Protein AF-A0A9E2TQV6-F1 (afdb_monomer_lite)

Foldseek 3Di:
DPPVVVVVVVVVVVCVVCVPVVVVVVVVVVVVVVVVVVVVVVVVVVVVVVVVVVLVVQLVVVCVVVVHDPVSVVVSVVVVVVVVVVVVVCVVVCVVVVVVVVVVVVVVVVVVVVVD

Secondary structure (DSSP, 8-state):
--HHHHHHHHHHHHHHHHHHHHHHHHHHHHHHHHHHHHHHHHHHHHHHHHHHHHHHHHHHHHHHHTTSTTHHHHHHHHHHHHHHHHHHHHHHTTHHHHHHHHHHHHHHHHHHHTT-

Sequence (116 aa):
MSLINKLLDKLTEYLRLKGEKLKLDIIAQVSRLLAHVLAFLFLGIIAFFLFIFLSLAAGAYLNVLLESEYYGHLIVAGVYLILLIIIFLLLRTNRIQNWLESVFINISENIDTDEQ

Structure (mmCIF, N/CA/C/O backbone):
data_AF-A0A9E2TQV6-F1
#
_entry.id   AF-A0A9E2TQV6-F1
#
loop_
_atom_site.group_PDB
_atom_site.id
_atom_site.type_symbol
_atom_site.label_atom_id
_atom_site.label_alt_id
_atom_site.label_comp_id
_atom_site.label_asym_id
_atom_site.label_entity_id
_atom_site.label_seq_id
_atom_site.pdbx_PDB_ins_code
_atom_site.Cartn_x
_atom_site.Cartn_y
_atom_site.Cartn_z
_atom_site.occupancy
_atom_site.B_iso_or_equiv
_atom_site.auth_seq_id
_atom_site.auth_comp_id
_atom_site.auth_asym_id
_atom_site.auth_atom_id
_atom_site.pdbx_PDB_model_num
ATOM 1 N N . MET A 1 1 ? 45.963 6.584 -30.924 1.00 54.34 1 MET A N 1
ATOM 2 C CA . MET A 1 1 ? 44.623 7.075 -30.520 1.00 54.34 1 MET A CA 1
ATOM 3 C C . MET A 1 1 ? 43.708 7.166 -31.744 1.00 54.34 1 MET A C 1
ATOM 5 O O . MET A 1 1 ? 43.694 8.196 -32.394 1.00 54.34 1 MET A O 1
ATOM 9 N N . SER A 1 2 ? 43.002 6.097 -32.133 1.00 59.72 2 SER A N 1
ATOM 10 C CA . SER A 1 2 ? 42.131 6.136 -33.338 1.00 59.72 2 SER A CA 1
ATOM 11 C C . SER A 1 2 ? 40.948 5.156 -33.295 1.00 59.72 2 SER A C 1
ATOM 13 O O . SER A 1 2 ? 39.906 5.422 -33.885 1.00 59.72 2 SER A O 1
ATOM 15 N N . LEU A 1 3 ? 41.054 4.058 -32.544 1.00 69.88 3 LEU A N 1
ATOM 16 C CA . LEU A 1 3 ? 40.006 3.031 -32.499 1.00 69.88 3 LEU A CA 1
ATOM 17 C C . LEU A 1 3 ? 38.825 3.423 -31.600 1.00 69.88 3 LEU A C 1
ATOM 19 O O . LEU A 1 3 ? 37.677 3.206 -31.970 1.00 69.88 3 LEU A O 1
ATOM 23 N N . ILE A 1 4 ? 39.103 4.072 -30.465 1.00 71.31 4 ILE A N 1
ATOM 24 C CA . ILE A 1 4 ? 38.074 4.516 -29.510 1.00 71.31 4 ILE A CA 1
ATOM 25 C C . ILE A 1 4 ? 37.162 5.580 -30.140 1.00 71.31 4 ILE A C 1
ATOM 27 O O . ILE A 1 4 ? 35.947 5.489 -30.010 1.00 71.31 4 ILE A O 1
ATOM 31 N N . ASN A 1 5 ? 37.726 6.518 -30.907 1.00 74.75 5 ASN A N 1
ATOM 32 C CA . ASN A 1 5 ? 36.940 7.556 -31.584 1.00 74.75 5 ASN A CA 1
ATOM 33 C C . ASN A 1 5 ? 36.056 6.967 -32.694 1.00 74.75 5 ASN A C 1
ATOM 35 O O . ASN A 1 5 ? 34.888 7.312 -32.781 1.00 74.75 5 ASN A O 1
ATOM 39 N N . LYS A 1 6 ? 36.554 5.989 -33.466 1.00 72.19 6 LYS A N 1
ATOM 40 C CA . LYS A 1 6 ? 35.741 5.289 -34.478 1.00 72.19 6 LYS A CA 1
ATOM 41 C C . LYS A 1 6 ? 34.584 4.483 -33.883 1.00 72.19 6 LYS A C 1
ATOM 43 O O . LYS A 1 6 ? 33.536 4.366 -34.515 1.00 72.19 6 LYS A O 1
ATOM 48 N N . LEU A 1 7 ? 34.782 3.897 -32.702 1.00 72.06 7 LEU A N 1
ATOM 49 C CA . LEU A 1 7 ? 33.726 3.180 -31.986 1.00 72.06 7 LEU A CA 1
ATOM 50 C C . LEU A 1 7 ? 32.690 4.153 -31.418 1.00 72.06 7 LEU A C 1
ATOM 52 O O . LEU A 1 7 ? 31.497 3.907 -31.571 1.00 72.06 7 LEU A O 1
ATOM 56 N N . LEU A 1 8 ? 33.133 5.273 -30.839 1.00 71.31 8 LEU A N 1
ATOM 57 C CA . LEU A 1 8 ? 32.251 6.340 -30.362 1.00 71.31 8 LEU A CA 1
ATOM 58 C C . LEU A 1 8 ? 31.449 6.989 -31.494 1.00 71.31 8 LEU A C 1
ATOM 60 O O . LEU A 1 8 ? 30.255 7.222 -31.320 1.00 71.31 8 LEU A O 1
ATOM 64 N N . ASP A 1 9 ? 32.051 7.207 -32.661 1.00 70.75 9 ASP A N 1
ATOM 65 C CA . ASP A 1 9 ? 31.358 7.761 -33.827 1.00 70.75 9 ASP A CA 1
ATOM 66 C C . ASP A 1 9 ? 30.291 6.797 -34.357 1.00 70.75 9 ASP A C 1
ATOM 68 O O . ASP A 1 9 ? 29.154 7.205 -34.586 1.00 70.75 9 ASP A O 1
ATOM 72 N N . LYS A 1 10 ? 30.597 5.494 -34.451 1.00 67.25 10 LYS A N 1
ATOM 73 C CA . LYS A 1 10 ? 29.609 4.473 -34.845 1.00 67.25 10 LYS A CA 1
ATOM 74 C C . LYS A 1 10 ? 28.479 4.319 -33.829 1.00 67.25 10 LYS A C 1
ATOM 76 O O . LYS A 1 10 ? 27.330 4.163 -34.229 1.00 67.25 10 LYS A O 1
ATOM 81 N N . LEU A 1 11 ? 28.784 4.372 -32.532 1.00 61.81 11 LEU A N 1
ATOM 82 C CA . LEU A 1 11 ? 27.780 4.363 -31.462 1.00 61.81 11 LEU A CA 1
ATOM 83 C C . LEU A 1 11 ? 26.874 5.594 -31.542 1.00 61.81 11 LEU A C 1
ATOM 85 O O . LEU A 1 11 ? 25.655 5.467 -31.456 1.00 61.81 11 LEU A O 1
ATOM 89 N N . THR A 1 12 ? 27.453 6.770 -31.769 1.00 64.62 12 THR A N 1
ATOM 90 C CA . THR A 1 12 ? 26.716 8.032 -31.896 1.00 64.62 12 THR A CA 1
ATOM 91 C C . THR A 1 12 ? 25.827 8.037 -33.140 1.00 64.62 12 THR A C 1
ATOM 93 O O . THR A 1 12 ? 24.681 8.472 -33.075 1.00 64.62 12 THR A O 1
ATOM 96 N N . GLU A 1 13 ? 26.300 7.487 -34.257 1.00 62.53 13 GLU A N 1
ATOM 97 C CA . GLU A 1 13 ? 25.527 7.336 -35.493 1.00 62.53 13 GLU A CA 1
ATOM 98 C C . GLU A 1 13 ? 24.361 6.341 -35.331 1.00 62.53 13 GLU A C 1
ATOM 100 O O . GLU A 1 13 ? 23.242 6.614 -35.770 1.00 62.53 13 GLU A O 1
ATOM 105 N N . TYR A 1 14 ? 24.574 5.240 -34.601 1.00 58.97 14 TYR A N 1
ATOM 106 C CA . TYR A 1 14 ? 23.530 4.258 -34.283 1.00 58.97 14 TYR A CA 1
ATOM 107 C C . TYR A 1 14 ? 22.461 4.822 -33.331 1.00 58.97 14 TYR A C 1
ATOM 109 O O . TYR A 1 14 ? 21.263 4.596 -33.519 1.00 58.97 14 TYR A O 1
ATOM 117 N N . LEU A 1 15 ? 22.880 5.613 -32.336 1.00 58.03 15 LEU A N 1
ATOM 118 C CA . LEU A 1 15 ? 21.986 6.337 -31.427 1.00 58.03 15 LEU A CA 1
ATOM 119 C C . LEU A 1 15 ? 21.212 7.448 -32.149 1.00 58.03 15 LEU A C 1
ATOM 121 O O . LEU A 1 15 ? 20.056 7.706 -31.819 1.00 58.03 15 LEU A O 1
ATOM 125 N N . ARG A 1 16 ? 21.809 8.072 -33.169 1.00 57.59 16 ARG A N 1
ATOM 126 C CA . ARG A 1 16 ? 21.180 9.125 -33.974 1.00 57.59 16 ARG A CA 1
ATOM 127 C C . ARG A 1 16 ? 20.121 8.580 -34.936 1.00 57.59 16 ARG A C 1
ATOM 129 O O . ARG A 1 16 ? 19.084 9.213 -35.087 1.00 57.59 16 ARG A O 1
ATOM 136 N N . LEU A 1 17 ? 20.329 7.391 -35.509 1.00 53.81 17 LEU A N 1
ATOM 137 C CA . LEU A 1 17 ? 19.350 6.705 -36.371 1.00 53.81 17 LEU A CA 1
ATOM 138 C C . LEU A 1 17 ? 18.189 6.067 -35.589 1.00 53.81 17 LEU A C 1
ATOM 140 O O . LEU A 1 17 ? 17.062 6.037 -36.078 1.00 53.81 17 LEU A O 1
ATOM 144 N N . LYS A 1 18 ? 18.428 5.591 -34.358 1.00 55.44 18 LYS A N 1
ATOM 145 C CA . LYS A 1 18 ? 17.359 5.112 -33.462 1.00 55.44 18 LYS A CA 1
ATOM 146 C C . LYS A 1 18 ? 16.654 6.232 -32.696 1.00 55.44 18 LYS A C 1
ATOM 148 O O . LYS A 1 18 ? 15.529 6.025 -32.261 1.00 55.44 18 LYS A O 1
ATOM 153 N N . GLY A 1 19 ? 17.270 7.400 -32.536 1.00 52.16 19 GLY A N 1
ATOM 154 C CA . GLY A 1 19 ? 16.789 8.457 -31.644 1.00 52.16 19 GLY A CA 1
ATOM 155 C C . GLY A 1 19 ? 15.402 9.013 -31.972 1.00 52.16 19 GLY A C 1
ATOM 156 O O . GLY A 1 19 ? 14.710 9.463 -31.065 1.00 52.16 19 GLY A O 1
ATOM 157 N N . GLU A 1 20 ? 14.968 8.962 -33.230 1.00 54.94 20 GLU A N 1
ATOM 158 C CA . GLU A 1 20 ? 13.679 9.537 -33.633 1.00 54.94 20 GLU A CA 1
ATOM 159 C C . GLU A 1 20 ? 12.510 8.561 -33.438 1.00 54.94 20 GLU A C 1
ATOM 161 O O . GLU A 1 20 ? 11.484 8.933 -32.872 1.00 54.94 20 GLU A O 1
ATOM 166 N N . LYS A 1 21 ? 12.696 7.280 -33.789 1.00 49.88 21 LYS A N 1
ATOM 167 C CA . LYS A 1 21 ? 11.692 6.234 -33.525 1.00 49.88 21 LYS A CA 1
ATOM 168 C C . LYS A 1 21 ? 11.628 5.852 -32.046 1.00 49.88 21 LYS A C 1
ATOM 170 O O . LYS A 1 21 ? 10.542 5.730 -31.493 1.00 49.88 21 LYS A O 1
ATOM 175 N N . LEU A 1 22 ? 12.784 5.756 -31.383 1.00 55.28 22 LEU A N 1
ATOM 176 C CA . LEU A 1 22 ? 12.866 5.391 -29.969 1.00 55.28 22 LEU A CA 1
ATOM 177 C C . LEU A 1 22 ? 12.240 6.467 -29.070 1.00 55.28 22 LEU A C 1
ATOM 179 O O . LEU A 1 22 ? 11.588 6.129 -28.093 1.00 55.28 22 LEU A O 1
ATOM 183 N N . LYS A 1 23 ? 12.383 7.761 -29.398 1.00 57.00 23 LYS A N 1
ATOM 184 C CA . LYS A 1 23 ? 11.712 8.830 -28.639 1.00 57.00 23 LYS A CA 1
ATOM 185 C C . LYS A 1 23 ? 10.195 8.713 -28.712 1.00 57.00 23 LYS A C 1
ATOM 187 O O . LYS A 1 23 ? 9.547 8.862 -27.681 1.00 57.00 23 LYS A O 1
ATOM 192 N N . LEU A 1 24 ? 9.641 8.452 -29.897 1.00 60.56 24 LEU A N 1
ATOM 193 C CA . LEU A 1 24 ? 8.194 8.318 -30.060 1.00 60.56 24 LEU A CA 1
ATOM 194 C C . LEU A 1 24 ? 7.650 7.102 -29.301 1.00 60.56 24 LEU A C 1
ATOM 196 O O . LEU A 1 24 ? 6.677 7.249 -28.565 1.00 60.56 24 LEU A O 1
ATOM 200 N N . ASP A 1 25 ? 8.309 5.947 -29.407 1.00 62.22 25 ASP A N 1
ATOM 201 C CA . ASP A 1 25 ? 7.888 4.729 -28.704 1.00 62.22 25 ASP A CA 1
ATOM 202 C C . ASP A 1 25 ? 8.048 4.844 -27.184 1.00 62.22 25 ASP A C 1
ATOM 204 O O . ASP A 1 25 ? 7.143 4.458 -26.446 1.00 62.22 25 ASP A O 1
ATOM 208 N N . ILE A 1 26 ? 9.142 5.447 -26.699 1.00 62.44 26 ILE A N 1
ATOM 209 C CA . ILE A 1 26 ? 9.341 5.698 -25.263 1.00 62.44 26 ILE A CA 1
ATOM 210 C C . ILE A 1 26 ? 8.257 6.643 -24.737 1.00 62.44 26 ILE A C 1
ATOM 212 O O . ILE A 1 26 ? 7.658 6.366 -23.705 1.00 62.44 26 ILE A O 1
ATOM 216 N N . ILE A 1 27 ? 7.960 7.745 -25.432 1.00 67.38 27 ILE A N 1
ATOM 217 C CA . ILE A 1 27 ? 6.928 8.700 -24.994 1.00 67.38 27 ILE A CA 1
ATOM 218 C C . ILE A 1 27 ? 5.534 8.058 -25.032 1.00 67.38 27 ILE A C 1
ATOM 220 O O . ILE A 1 27 ? 4.726 8.304 -24.133 1.00 67.38 27 ILE A O 1
ATOM 224 N N . ALA A 1 28 ? 5.252 7.218 -26.031 1.00 70.88 28 ALA A N 1
ATOM 225 C CA . ALA A 1 28 ? 3.992 6.492 -26.143 1.00 70.88 28 ALA A CA 1
ATOM 226 C C . ALA A 1 28 ? 3.832 5.433 -25.038 1.00 70.88 28 ALA A C 1
ATOM 228 O O . ALA A 1 28 ? 2.773 5.368 -24.410 1.00 70.88 28 ALA A O 1
ATOM 229 N N . GLN A 1 29 ? 4.875 4.648 -24.747 1.00 72.69 29 GLN A N 1
ATOM 230 C CA . GLN A 1 29 ? 4.878 3.679 -23.645 1.00 72.69 29 GLN A CA 1
ATOM 231 C C . GLN A 1 29 ? 4.770 4.369 -22.289 1.00 72.69 29 GLN A C 1
ATOM 233 O O . GLN A 1 29 ? 3.921 3.996 -21.483 1.00 72.69 29 GLN A O 1
ATOM 238 N N . VAL A 1 30 ? 5.563 5.416 -22.053 1.00 70.31 30 VAL A N 1
ATOM 239 C CA . VAL A 1 30 ? 5.522 6.193 -20.810 1.00 70.31 30 VAL A CA 1
ATOM 240 C C . VAL A 1 30 ? 4.156 6.852 -20.636 1.00 70.3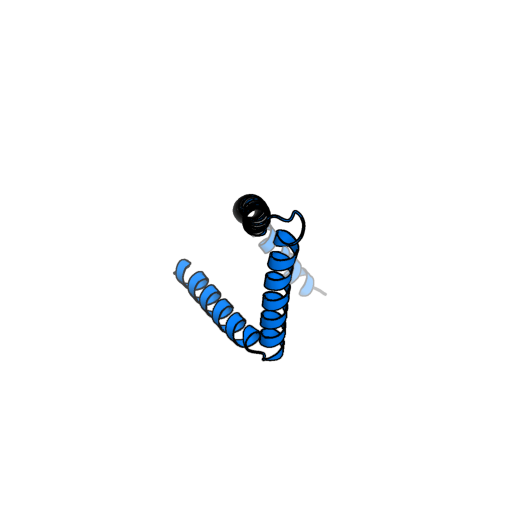1 30 VAL A C 1
ATOM 242 O O . VAL A 1 30 ? 3.604 6.784 -19.548 1.00 70.31 30 VAL A O 1
ATOM 245 N N . SER A 1 31 ? 3.548 7.403 -21.691 1.00 73.69 31 SER A N 1
ATOM 246 C CA . SER A 1 31 ? 2.182 7.949 -21.613 1.00 73.69 31 SER A CA 1
ATOM 247 C C . SER A 1 31 ? 1.140 6.883 -21.290 1.00 73.69 3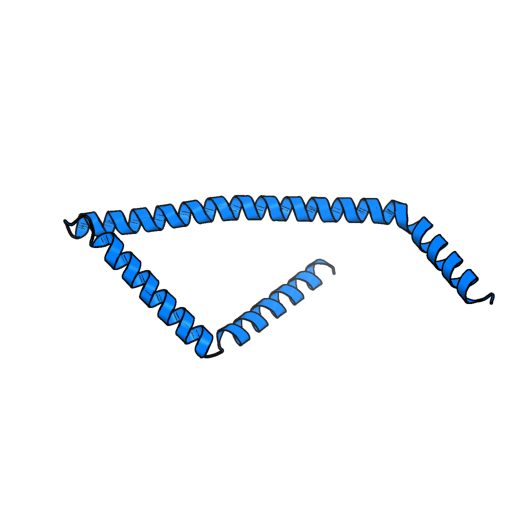1 SER A C 1
ATOM 249 O O . SER A 1 31 ? 0.239 7.136 -20.494 1.00 73.69 31 SER A O 1
ATOM 251 N N . ARG A 1 32 ? 1.247 5.685 -21.877 1.00 77.31 32 ARG A N 1
ATOM 252 C CA . ARG A 1 32 ? 0.301 4.588 -21.628 1.00 77.31 32 ARG A CA 1
ATOM 253 C C . ARG A 1 32 ? 0.435 4.034 -20.207 1.00 77.31 32 ARG A C 1
ATOM 255 O O . ARG A 1 32 ? -0.582 3.789 -19.559 1.00 77.31 32 ARG A O 1
ATOM 262 N N . LEU A 1 33 ? 1.670 3.905 -19.719 1.00 76.06 33 LEU A N 1
ATOM 263 C CA . LEU A 1 33 ? 1.986 3.539 -18.338 1.00 76.06 33 LEU A CA 1
ATOM 264 C C . LEU A 1 33 ? 1.499 4.606 -17.361 1.00 76.06 33 LEU A C 1
ATOM 266 O O . LEU A 1 33 ? 0.804 4.278 -16.409 1.00 76.06 33 LEU A O 1
ATOM 270 N N . LEU A 1 34 ? 1.787 5.883 -17.620 1.00 80.38 34 LEU A N 1
ATOM 271 C CA . LEU A 1 34 ? 1.308 6.998 -16.802 1.00 80.38 34 LEU A CA 1
ATOM 272 C C . LEU A 1 34 ? -0.217 7.022 -16.740 1.00 80.38 34 LEU A C 1
ATOM 274 O O . LEU A 1 34 ? -0.766 7.161 -15.654 1.00 80.38 34 LEU A O 1
ATOM 278 N N . ALA A 1 35 ? -0.906 6.838 -17.868 1.00 84.94 35 ALA A N 1
ATOM 279 C CA . ALA A 1 35 ? -2.363 6.778 -17.895 1.00 84.94 35 ALA A CA 1
ATOM 280 C C . ALA A 1 35 ? -2.907 5.627 -17.033 1.00 84.94 35 ALA A C 1
ATOM 282 O O . ALA A 1 35 ? -3.832 5.843 -16.252 1.00 84.94 35 ALA A O 1
ATOM 283 N N . HIS A 1 36 ? -2.308 4.433 -17.117 1.00 84.19 36 HIS A N 1
ATOM 284 C CA . HIS A 1 36 ? -2.682 3.298 -16.269 1.00 84.19 36 HIS A CA 1
ATOM 285 C C . HIS A 1 36 ? -2.389 3.550 -14.791 1.00 84.19 36 HIS A C 1
ATOM 287 O O . HIS A 1 36 ? -3.253 3.311 -13.956 1.00 84.19 36 HIS A O 1
ATOM 293 N N . VAL A 1 37 ? -1.205 4.066 -14.459 1.00 84.38 37 VAL A N 1
ATOM 294 C CA . VAL A 1 37 ? -0.810 4.362 -13.077 1.00 84.38 37 VAL A CA 1
ATOM 295 C C . VAL A 1 37 ? -1.725 5.417 -12.473 1.00 84.38 37 VAL A C 1
ATOM 297 O O . VAL A 1 37 ? -2.197 5.231 -11.358 1.00 84.38 37 VAL A O 1
ATOM 300 N N . LEU A 1 38 ? -2.032 6.493 -13.203 1.00 91.19 38 LEU A N 1
ATOM 301 C CA . LEU A 1 38 ? -2.987 7.503 -12.754 1.00 91.19 38 LEU A CA 1
ATOM 302 C C . LEU A 1 38 ? -4.374 6.892 -12.562 1.00 91.19 38 LEU A C 1
ATOM 304 O O . LEU A 1 38 ? -4.964 7.086 -11.506 1.00 91.19 38 LEU A O 1
ATOM 308 N N . ALA A 1 39 ? -4.889 6.139 -13.537 1.00 89.06 39 ALA A N 1
ATOM 309 C CA . ALA A 1 39 ? -6.200 5.503 -13.423 1.00 89.06 39 ALA A CA 1
ATOM 310 C C . ALA A 1 39 ? -6.274 4.562 -12.210 1.00 89.06 39 ALA A C 1
ATOM 312 O O . ALA A 1 39 ? -7.224 4.626 -11.432 1.00 89.06 39 ALA A O 1
ATOM 313 N N . PHE A 1 40 ? -5.241 3.744 -12.006 1.00 88.44 40 PHE A N 1
ATOM 314 C CA . PHE A 1 40 ? -5.135 2.841 -10.866 1.00 88.44 40 PHE A CA 1
ATOM 315 C C . PHE A 1 40 ? -5.003 3.601 -9.544 1.00 88.44 40 PHE A C 1
ATOM 317 O O . PHE A 1 40 ? -5.619 3.223 -8.553 1.00 88.44 40 PHE A O 1
ATOM 324 N N . LEU A 1 41 ? -4.259 4.709 -9.526 1.00 92.06 41 LEU A N 1
ATOM 325 C CA . LEU A 1 41 ? -4.127 5.578 -8.361 1.00 92.06 41 LEU A CA 1
ATOM 326 C C . LEU A 1 41 ? -5.466 6.229 -8.001 1.00 92.06 41 LEU A C 1
ATOM 328 O O . LEU A 1 41 ? -5.855 6.204 -6.839 1.00 92.06 41 LEU A O 1
ATOM 332 N N . PHE A 1 42 ? -6.201 6.761 -8.980 1.00 94.75 42 PHE A N 1
ATOM 333 C CA . PHE A 1 42 ? -7.542 7.310 -8.770 1.00 94.75 42 PHE A CA 1
ATOM 334 C C . PHE A 1 42 ? -8.504 6.250 -8.231 1.00 94.75 42 PHE A C 1
ATOM 336 O O . PHE A 1 42 ? -9.205 6.502 -7.250 1.00 94.75 42 PHE A O 1
ATOM 343 N N . LEU A 1 43 ? -8.502 5.053 -8.824 1.00 93.31 43 LEU A N 1
ATOM 344 C CA . LEU A 1 43 ? -9.304 3.927 -8.351 1.00 93.31 43 LEU A CA 1
ATOM 345 C C . LEU A 1 43 ? -8.925 3.544 -6.913 1.00 93.31 43 LEU A C 1
ATOM 347 O O . LEU A 1 43 ? -9.800 3.371 -6.068 1.00 93.31 43 LEU A O 1
ATOM 351 N N . GLY A 1 44 ? -7.625 3.469 -6.624 1.00 92.56 44 GLY A N 1
ATOM 352 C CA . GLY A 1 44 ? -7.081 3.154 -5.308 1.00 92.56 44 GLY A CA 1
ATOM 353 C C . GLY A 1 44 ? -7.455 4.192 -4.255 1.00 92.56 44 GLY A C 1
ATOM 354 O O . GLY A 1 44 ? -7.850 3.820 -3.156 1.00 92.56 44 GLY A O 1
ATOM 355 N N . ILE A 1 45 ? -7.412 5.483 -4.593 1.00 93.12 45 ILE A N 1
ATOM 356 C CA . ILE A 1 45 ? -7.849 6.565 -3.703 1.00 93.12 45 ILE A CA 1
ATOM 357 C C . ILE A 1 45 ? -9.338 6.406 -3.387 1.00 93.12 45 ILE A C 1
ATOM 359 O O . ILE A 1 45 ? -9.709 6.388 -2.218 1.00 93.12 45 ILE A O 1
ATOM 363 N N . ILE A 1 46 ? -10.197 6.235 -4.395 1.00 93.81 46 ILE A N 1
ATOM 364 C CA . ILE A 1 46 ? -11.643 6.067 -4.176 1.00 93.81 46 ILE A CA 1
ATOM 365 C C . ILE A 1 46 ? -11.922 4.831 -3.312 1.00 93.81 46 ILE A C 1
ATOM 367 O O . ILE A 1 46 ? -12.690 4.912 -2.354 1.00 93.81 46 ILE A O 1
ATOM 371 N N . ALA A 1 47 ? -11.266 3.707 -3.604 1.00 91.19 47 ALA A N 1
ATOM 372 C CA . ALA A 1 47 ? -11.383 2.484 -2.818 1.00 91.19 47 ALA A CA 1
ATOM 373 C C . ALA A 1 47 ? -10.904 2.678 -1.370 1.00 91.19 47 ALA A C 1
ATOM 375 O O . ALA A 1 47 ? -11.539 2.190 -0.439 1.00 91.19 47 ALA A O 1
ATOM 376 N N . PHE A 1 48 ? -9.822 3.429 -1.164 1.00 89.69 48 PHE A N 1
ATOM 377 C CA . PHE A 1 48 ? -9.295 3.748 0.159 1.00 89.69 48 PHE A CA 1
ATOM 378 C C . PHE A 1 48 ? -10.274 4.597 0.975 1.00 89.69 48 PHE A C 1
ATOM 380 O O . PHE A 1 48 ? -10.554 4.283 2.132 1.00 89.69 48 PHE A O 1
ATOM 387 N N . PHE A 1 49 ? -10.857 5.630 0.363 1.00 91.56 49 PHE A N 1
ATOM 388 C CA . PHE A 1 49 ? -11.911 6.419 0.996 1.00 91.56 49 PHE A CA 1
ATOM 389 C C . PHE A 1 49 ? -13.123 5.549 1.338 1.00 91.56 49 PHE A C 1
ATOM 391 O O . PHE A 1 49 ? -13.587 5.582 2.475 1.00 91.56 49 PHE A O 1
ATOM 398 N N . LEU A 1 50 ? -13.596 4.724 0.399 1.00 91.31 50 LEU A N 1
ATOM 399 C CA . LEU A 1 50 ? -14.698 3.793 0.640 1.00 91.31 50 LEU A CA 1
ATOM 400 C C . LEU A 1 50 ? -14.406 2.888 1.842 1.00 91.31 50 LEU A C 1
ATOM 402 O O . LEU A 1 50 ? -15.256 2.734 2.714 1.00 91.31 50 LEU A O 1
ATOM 406 N N . PHE A 1 51 ? -13.198 2.333 1.917 1.00 89.06 51 PHE A N 1
ATOM 407 C CA . PHE A 1 51 ? -12.774 1.460 3.005 1.00 89.06 51 PHE A CA 1
ATOM 408 C C . PHE A 1 51 ? -12.788 2.172 4.365 1.00 89.06 51 PHE A C 1
ATOM 410 O O . PHE A 1 51 ? -13.312 1.626 5.337 1.00 89.06 51 PHE A O 1
ATOM 417 N N . ILE A 1 52 ? -12.288 3.411 4.436 1.00 87.31 52 ILE A N 1
ATOM 418 C CA . ILE A 1 52 ? -12.343 4.226 5.660 1.00 87.31 52 ILE A CA 1
ATOM 419 C C . ILE A 1 52 ? -13.791 4.463 6.080 1.00 87.31 52 ILE A C 1
ATOM 421 O O . ILE A 1 52 ? -14.135 4.237 7.239 1.00 87.31 52 ILE A O 1
ATOM 425 N N . PHE A 1 53 ? -14.646 4.889 5.149 1.00 86.50 53 PHE A N 1
ATOM 426 C CA . PHE A 1 53 ? -16.057 5.139 5.434 1.00 86.50 53 PHE A CA 1
ATOM 427 C C . PHE A 1 53 ? -16.778 3.875 5.896 1.00 86.50 53 PHE A C 1
ATOM 429 O O . PHE A 1 53 ? -17.570 3.935 6.831 1.00 86.50 53 PHE A O 1
ATOM 436 N N . LEU A 1 54 ? -16.469 2.725 5.297 1.00 86.94 54 LEU A N 1
ATOM 437 C CA . LEU A 1 54 ? -17.030 1.441 5.694 1.00 86.94 54 LEU A CA 1
ATOM 438 C C . LEU A 1 54 ? -16.582 1.046 7.107 1.00 86.94 54 LEU A C 1
ATOM 440 O O . LEU A 1 54 ? -17.395 0.590 7.905 1.00 86.94 54 LEU A O 1
ATOM 444 N N . SER A 1 55 ? -15.314 1.288 7.446 1.00 81.38 55 SER A N 1
ATOM 445 C CA . SER A 1 55 ? -14.785 1.072 8.796 1.00 81.38 55 SER A CA 1
ATOM 446 C C . SER A 1 55 ? -15.433 2.006 9.823 1.00 81.38 55 SER A C 1
ATOM 448 O O . SER A 1 55 ? -15.734 1.575 10.936 1.00 81.38 55 SER A O 1
ATOM 450 N N . LEU A 1 56 ? -15.672 3.269 9.459 1.00 82.56 56 LEU A N 1
ATOM 451 C CA . LEU A 1 56 ? -16.373 4.239 10.303 1.00 82.56 56 LEU A CA 1
ATOM 452 C C . LEU A 1 56 ? -17.835 3.829 10.513 1.00 82.56 56 LEU A C 1
ATOM 454 O O . LEU A 1 56 ? -18.320 3.831 11.640 1.00 82.56 56 LEU A O 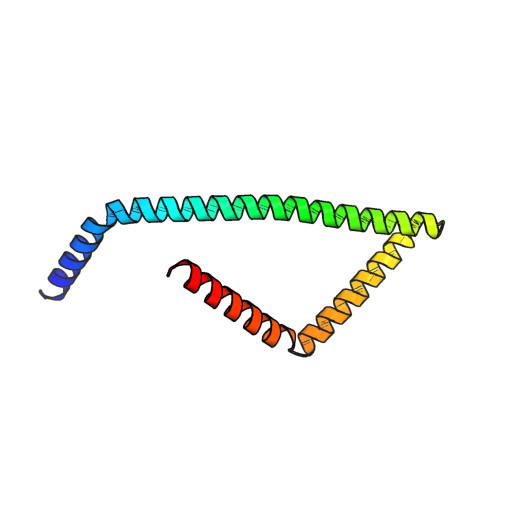1
ATOM 458 N N . ALA A 1 57 ? -18.519 3.424 9.440 1.00 82.81 57 ALA A N 1
ATOM 459 C CA . ALA A 1 57 ? -19.899 2.954 9.480 1.00 82.81 57 ALA A CA 1
ATOM 460 C C . ALA A 1 57 ? -20.038 1.677 10.318 1.00 82.81 57 ALA A C 1
ATOM 462 O O . ALA A 1 57 ? -20.958 1.577 11.122 1.00 82.81 57 ALA A O 1
ATOM 463 N N . ALA A 1 58 ? -19.104 0.731 10.194 1.00 79.81 58 ALA A N 1
ATOM 464 C CA . ALA A 1 58 ? -19.060 -0.463 11.033 1.00 79.81 58 ALA A CA 1
ATOM 465 C C . ALA A 1 58 ? -18.855 -0.109 12.517 1.00 79.81 58 ALA A C 1
ATOM 467 O O . ALA A 1 58 ? -19.550 -0.646 13.379 1.00 79.81 58 ALA A O 1
ATOM 468 N N . GLY A 1 59 ? -17.958 0.836 12.820 1.00 80.19 59 GLY A N 1
ATOM 469 C CA . GLY A 1 59 ? -17.757 1.347 14.178 1.00 80.19 59 GLY A CA 1
ATOM 470 C C . GLY A 1 59 ? -18.999 2.035 14.743 1.00 80.19 59 GLY A C 1
ATOM 471 O O . GLY A 1 59 ? -19.378 1.771 15.882 1.00 80.19 59 GLY A O 1
ATOM 472 N N . ALA A 1 60 ? -19.676 2.855 13.937 1.00 75.94 60 ALA A N 1
ATOM 473 C CA . ALA A 1 60 ? -20.924 3.521 14.304 1.00 75.94 60 ALA A CA 1
ATOM 474 C C . ALA A 1 60 ? -22.095 2.537 14.473 1.00 75.94 60 ALA A C 1
ATOM 476 O O . ALA A 1 60 ? -22.899 2.690 15.387 1.00 75.94 60 ALA A O 1
ATOM 477 N N . TYR A 1 61 ? -22.179 1.490 13.652 1.00 78.69 61 TYR A N 1
ATOM 478 C CA . TYR A 1 61 ? -23.203 0.452 13.788 1.00 78.69 61 TYR A CA 1
ATOM 479 C C . TYR A 1 61 ? -23.038 -0.339 15.091 1.00 78.69 61 TYR A C 1
ATOM 481 O O . TYR A 1 61 ? -24.003 -0.549 15.825 1.00 78.69 61 TYR A O 1
ATOM 489 N N . LEU A 1 62 ? -21.801 -0.717 15.427 1.00 73.50 62 LEU A N 1
ATOM 490 C CA . LEU A 1 62 ? -21.490 -1.359 16.706 1.00 73.50 62 LEU A CA 1
ATOM 491 C C . LEU A 1 62 ? -21.791 -0.437 17.893 1.00 73.50 62 LEU A C 1
ATOM 493 O O . LEU A 1 62 ? -22.263 -0.893 18.924 1.00 73.50 62 LEU A O 1
ATOM 497 N N . ASN A 1 63 ? -21.565 0.864 17.737 1.00 76.44 63 ASN A N 1
ATOM 498 C CA . ASN A 1 63 ? -21.842 1.872 18.754 1.00 76.44 63 ASN A CA 1
ATOM 499 C C . ASN A 1 63 ? -23.335 1.939 19.132 1.00 76.44 63 ASN A C 1
ATOM 501 O O . ASN A 1 63 ? -23.676 1.901 20.313 1.00 76.44 63 ASN A O 1
ATOM 505 N N . VAL A 1 64 ? -24.223 1.930 18.130 1.00 71.50 64 VAL A N 1
ATOM 506 C CA . VAL A 1 64 ? -25.682 1.894 18.339 1.00 71.50 64 VAL A CA 1
ATOM 507 C C . VAL A 1 64 ? -26.116 0.606 19.042 1.00 71.50 64 VAL A C 1
ATOM 509 O O . VAL A 1 64 ? -26.964 0.654 19.926 1.00 71.50 64 VAL A O 1
ATOM 512 N N . LEU A 1 65 ? -25.517 -0.538 18.695 1.00 71.81 65 LEU A N 1
ATOM 513 C CA . LEU A 1 65 ? -25.860 -1.829 19.301 1.00 71.81 65 LEU A CA 1
ATOM 514 C C . LEU A 1 65 ? -25.425 -1.940 20.774 1.00 71.81 65 LEU A C 1
ATOM 516 O O . LEU A 1 65 ? -26.027 -2.693 21.533 1.00 71.81 65 LEU A O 1
ATOM 520 N N .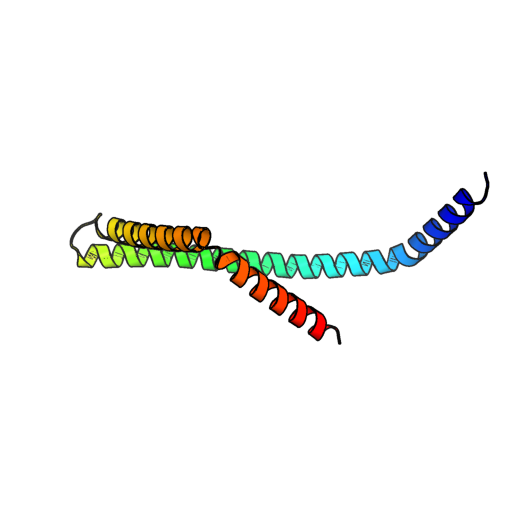 LEU A 1 66 ? -24.384 -1.203 21.170 1.00 69.50 66 LEU A N 1
ATOM 521 C CA . LEU A 1 66 ? -23.848 -1.188 22.533 1.00 69.50 66 LEU A CA 1
ATOM 522 C C . LEU A 1 66 ? -24.384 -0.026 23.398 1.00 69.50 66 LEU A C 1
ATOM 524 O O . LEU A 1 66 ? -23.931 0.123 24.530 1.00 69.50 66 LEU A O 1
ATOM 528 N N . GLU A 1 67 ? -25.317 0.790 22.885 1.00 64.88 67 GLU A N 1
ATOM 529 C CA . GLU A 1 67 ? -25.899 1.967 23.568 1.00 64.88 67 GLU A CA 1
ATOM 530 C C . GLU A 1 67 ? -24.854 2.952 24.144 1.00 64.88 67 GLU A C 1
ATOM 532 O O . GLU A 1 67 ? -25.108 3.642 25.133 1.00 64.88 67 GLU A O 1
ATOM 537 N N . SER A 1 68 ? -23.650 3.040 23.561 1.00 62.06 68 SER A N 1
ATOM 538 C CA . SER A 1 68 ? -22.586 3.877 24.129 1.00 62.06 68 SER A CA 1
ATOM 539 C C . SER A 1 68 ? -21.551 4.367 23.115 1.00 62.06 68 SER A C 1
ATOM 541 O O . SER A 1 68 ? -20.791 3.569 22.558 1.00 62.06 68 SER A O 1
ATOM 543 N N . GLU A 1 69 ? -21.456 5.705 23.000 1.00 64.06 69 GLU A N 1
ATOM 544 C CA . GLU A 1 69 ? -20.772 6.492 21.951 1.00 64.06 69 GLU A CA 1
ATOM 545 C C . GLU A 1 69 ? -19.305 6.126 21.646 1.00 64.06 69 GLU A C 1
ATOM 547 O O . GLU A 1 69 ? -18.787 6.474 20.582 1.00 64.06 69 GLU A O 1
ATOM 552 N N . TYR A 1 70 ? -18.620 5.405 22.532 1.00 65.94 70 TYR A N 1
ATOM 553 C CA . TYR A 1 70 ? -17.174 5.179 22.442 1.00 65.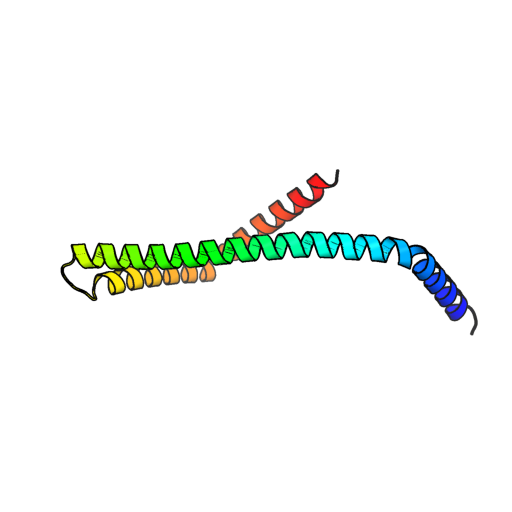94 70 TYR A CA 1
ATOM 554 C C . TYR A 1 70 ? -16.790 3.707 22.254 1.00 65.94 70 TYR A C 1
ATOM 556 O O . TYR A 1 70 ? -15.750 3.410 21.659 1.00 65.94 70 TYR A O 1
ATOM 564 N N . TYR A 1 71 ? -17.626 2.762 22.695 1.00 67.12 71 TYR A N 1
ATOM 565 C CA . TYR A 1 71 ? -17.254 1.342 22.698 1.00 67.12 71 TYR A CA 1
ATOM 566 C C . TYR A 1 71 ? -17.211 0.735 21.294 1.00 67.12 71 TYR A C 1
ATOM 568 O O . TYR A 1 71 ? -16.365 -0.121 21.034 1.00 67.12 71 TYR A O 1
ATOM 576 N N . GLY A 1 72 ? -18.045 1.216 20.365 1.00 67.00 72 GLY A N 1
ATOM 577 C CA . GLY A 1 72 ? -18.035 0.746 18.975 1.00 67.00 72 GLY A CA 1
ATOM 578 C C . GLY A 1 72 ? -16.689 0.976 18.280 1.00 67.00 72 GLY A C 1
ATOM 579 O O . GLY A 1 72 ? -16.155 0.077 17.632 1.00 67.00 72 GLY A O 1
ATOM 580 N N . HIS A 1 73 ? -16.074 2.140 18.499 1.00 68.88 73 HIS A N 1
ATOM 581 C CA . HIS A 1 73 ? -14.747 2.452 17.962 1.00 68.88 73 HIS A CA 1
ATOM 582 C C . HIS A 1 73 ? -13.632 1.672 18.671 1.00 68.88 73 HIS A C 1
ATOM 584 O O . HIS A 1 73 ? -12.666 1.264 18.029 1.00 68.88 73 HIS A O 1
ATOM 590 N N . LEU A 1 74 ? -13.779 1.411 19.974 1.00 72.38 74 LEU A N 1
ATOM 591 C CA . LEU A 1 74 ? -12.814 0.648 20.769 1.00 72.38 74 LEU A CA 1
ATOM 592 C C . LEU A 1 74 ? -12.770 -0.828 20.338 1.00 72.38 74 LEU A C 1
ATOM 594 O O . LEU A 1 74 ? -11.691 -1.403 20.212 1.00 72.38 74 LEU A O 1
ATOM 598 N N . ILE A 1 75 ? -13.922 -1.425 20.020 1.00 71.12 75 ILE A N 1
ATOM 599 C CA . ILE A 1 75 ? -14.002 -2.790 19.478 1.00 71.12 75 ILE A CA 1
ATOM 600 C C . ILE A 1 75 ? -13.361 -2.862 18.092 1.00 71.12 75 ILE A C 1
ATOM 602 O O . ILE A 1 75 ? -12.556 -3.758 17.845 1.00 71.12 75 ILE A O 1
ATOM 606 N N . VAL A 1 76 ? -13.649 -1.904 17.204 1.00 73.81 76 VAL A N 1
ATOM 607 C CA . VAL A 1 76 ? -13.008 -1.843 15.880 1.00 73.81 76 VAL A CA 1
ATOM 608 C C . VAL A 1 76 ? -11.492 -1.684 16.019 1.00 73.81 76 VAL A C 1
ATOM 610 O O . VAL A 1 76 ? -10.742 -2.413 15.371 1.00 73.81 76 VAL A O 1
ATOM 613 N N . ALA A 1 77 ? -11.022 -0.820 16.923 1.00 75.06 77 ALA A N 1
ATOM 614 C CA . ALA A 1 77 ? -9.601 -0.687 17.236 1.00 75.06 77 ALA A CA 1
ATOM 615 C C . ALA A 1 77 ? -8.997 -2.000 17.768 1.00 75.06 77 ALA A C 1
ATOM 617 O O . ALA A 1 77 ? -7.907 -2.380 17.349 1.00 75.06 77 ALA A O 1
ATOM 618 N N . GLY A 1 78 ? -9.716 -2.731 18.624 1.00 80.31 78 GLY A N 1
ATOM 619 C CA . GLY A 1 78 ? -9.315 -4.053 19.110 1.00 80.31 78 GLY A CA 1
ATOM 620 C C . GLY A 1 78 ? -9.188 -5.090 17.991 1.00 80.31 78 GLY A C 1
ATOM 621 O O . GLY A 1 78 ? -8.207 -5.830 17.951 1.00 80.31 78 GLY A O 1
ATOM 622 N N . VAL A 1 79 ? -10.121 -5.105 17.035 1.00 80.56 79 VAL A N 1
ATOM 623 C CA . VAL A 1 79 ? -10.055 -5.978 15.850 1.00 80.56 79 VAL A CA 1
ATOM 624 C C . VAL A 1 79 ? -8.835 -5.643 14.992 1.00 80.56 79 VAL A C 1
ATOM 626 O O . VAL A 1 79 ? -8.093 -6.551 14.616 1.00 80.56 79 VAL A O 1
ATOM 629 N N . TYR A 1 80 ? -8.570 -4.359 14.733 1.00 79.12 80 TYR A N 1
ATOM 630 C CA . TYR A 1 80 ? -7.362 -3.945 14.012 1.00 79.12 80 TYR A CA 1
ATOM 631 C C . TYR A 1 80 ? -6.077 -4.315 14.761 1.00 79.12 80 TYR A C 1
ATOM 633 O O . TYR A 1 80 ? -5.104 -4.719 14.131 1.00 79.12 80 TYR A O 1
ATOM 641 N N . LEU A 1 81 ? -6.072 -4.244 16.094 1.00 81.31 81 LEU A N 1
ATOM 642 C CA . LEU A 1 81 ? -4.933 -4.637 16.927 1.00 81.31 81 LEU A CA 1
ATOM 643 C C . LEU A 1 81 ? -4.674 -6.150 16.834 1.00 81.31 81 LEU A C 1
ATOM 645 O O . LEU A 1 81 ? -3.535 -6.569 16.632 1.00 81.31 81 LEU A O 1
ATOM 649 N N . ILE A 1 82 ? -5.725 -6.974 16.887 1.00 83.62 82 ILE A N 1
ATOM 650 C CA . ILE A 1 82 ? -5.626 -8.428 16.678 1.00 83.62 82 ILE A CA 1
ATOM 651 C C . ILE A 1 82 ? -5.093 -8.735 15.275 1.00 83.62 82 ILE A C 1
ATOM 653 O O . ILE A 1 82 ? -4.192 -9.558 15.123 1.00 83.62 82 ILE A O 1
ATOM 657 N N . LEU A 1 83 ? -5.606 -8.055 14.250 1.00 84.12 83 LEU A N 1
ATOM 658 C CA . LEU A 1 83 ? -5.174 -8.237 12.867 1.00 84.12 83 LEU A CA 1
ATOM 659 C C . LEU A 1 83 ? -3.699 -7.840 12.681 1.00 84.12 83 LEU A C 1
ATOM 661 O O . LEU A 1 83 ? -2.945 -8.558 12.026 1.00 84.12 83 LEU A O 1
ATOM 665 N N . LEU A 1 84 ? -3.257 -6.763 13.335 1.00 83.38 84 LEU A N 1
ATOM 666 C CA . LEU A 1 84 ? -1.856 -6.340 13.370 1.00 83.38 84 LEU A CA 1
ATOM 667 C C . LEU A 1 84 ? -0.975 -7.392 14.054 1.00 83.38 84 LEU A C 1
ATOM 669 O O . LEU A 1 84 ? 0.069 -7.749 13.514 1.00 83.38 84 LEU A O 1
ATOM 673 N N . ILE A 1 85 ? -1.410 -7.951 15.188 1.00 84.19 85 ILE A N 1
ATOM 674 C CA . ILE A 1 85 ? -0.703 -9.048 15.866 1.00 84.19 85 ILE A CA 1
ATOM 675 C C . ILE A 1 85 ? -0.588 -10.270 14.950 1.00 84.19 85 ILE A C 1
ATOM 677 O O . ILE A 1 85 ? 0.490 -10.853 14.865 1.00 84.19 85 ILE A O 1
ATOM 681 N N . ILE A 1 86 ? -1.657 -10.642 14.238 1.00 82.25 86 ILE A N 1
ATOM 682 C CA . ILE A 1 86 ? -1.647 -11.762 13.285 1.00 82.25 86 ILE A CA 1
ATOM 683 C C . ILE A 1 86 ? -0.634 -11.503 12.169 1.00 82.25 86 ILE A C 1
ATOM 685 O O . ILE A 1 86 ? 0.196 -12.369 11.898 1.00 82.25 86 ILE A O 1
ATOM 689 N N . ILE A 1 87 ? -0.658 -10.314 11.559 1.00 80.38 87 ILE A N 1
ATOM 690 C CA . ILE A 1 87 ? 0.300 -9.918 10.519 1.00 80.38 87 ILE A CA 1
ATOM 691 C C . ILE A 1 87 ? 1.729 -9.954 11.062 1.00 80.38 87 ILE A C 1
ATOM 693 O O . ILE A 1 87 ? 2.611 -10.509 10.414 1.00 80.38 87 ILE A O 1
ATOM 697 N N . PHE A 1 88 ? 1.966 -9.421 12.260 1.00 81.69 88 PHE A N 1
ATOM 698 C CA . PHE A 1 88 ? 3.278 -9.425 12.902 1.00 81.69 88 PHE A CA 1
ATOM 699 C C . PHE A 1 88 ? 3.778 -10.850 13.175 1.00 81.69 88 PHE A C 1
ATOM 701 O O . PHE A 1 88 ? 4.943 -11.162 12.925 1.00 81.69 88 PHE A O 1
ATOM 708 N N . LEU A 1 89 ? 2.893 -11.747 13.621 1.00 80.12 89 LEU A N 1
ATOM 709 C CA . LEU A 1 89 ? 3.207 -13.162 13.806 1.00 80.12 89 LEU A CA 1
ATOM 710 C C . LEU A 1 89 ? 3.538 -13.841 12.469 1.00 80.12 89 LEU A C 1
ATOM 712 O O . LEU A 1 89 ? 4.478 -14.633 12.391 1.00 80.12 89 LEU A O 1
ATOM 716 N N . LEU A 1 90 ? 2.793 -13.520 11.408 1.00 74.75 90 LEU A N 1
ATOM 717 C CA . LEU A 1 90 ? 3.011 -14.048 10.062 1.00 74.75 90 LEU A CA 1
ATOM 718 C C . LEU A 1 90 ? 4.329 -13.548 9.454 1.00 74.75 90 LEU A C 1
ATOM 720 O O . LEU A 1 90 ? 5.049 -14.345 8.850 1.00 74.75 90 LEU A O 1
ATOM 724 N N . LEU A 1 91 ? 4.668 -12.268 9.662 1.00 72.00 91 LEU A N 1
ATOM 725 C CA . LEU A 1 91 ? 5.956 -11.679 9.277 1.00 72.00 91 LEU A CA 1
ATOM 726 C C . LEU A 1 91 ? 7.095 -12.391 10.003 1.00 72.00 91 LEU A C 1
ATOM 728 O O . LEU A 1 91 ? 8.059 -12.817 9.374 1.00 72.00 91 LEU A O 1
ATOM 732 N N . ARG A 1 92 ? 6.949 -12.588 11.318 1.00 70.94 92 ARG A N 1
ATOM 733 C CA . ARG A 1 92 ? 7.926 -13.307 12.143 1.00 70.94 92 ARG A CA 1
ATOM 734 C C . ARG A 1 92 ? 8.106 -14.764 11.715 1.00 70.94 92 ARG A C 1
ATOM 736 O O . ARG A 1 92 ? 9.186 -15.315 11.881 1.00 70.94 92 ARG A O 1
ATOM 743 N N . THR A 1 93 ? 7.066 -15.395 11.174 1.00 66.31 93 THR A N 1
ATOM 744 C CA . THR A 1 93 ? 7.108 -16.804 10.746 1.00 66.31 93 THR A CA 1
ATOM 745 C C . THR A 1 93 ? 7.724 -16.976 9.348 1.00 66.31 93 THR A C 1
ATOM 747 O O . THR A 1 93 ? 7.723 -18.084 8.821 1.00 66.31 93 THR A O 1
ATOM 750 N N . ASN A 1 94 ? 8.242 -15.916 8.709 1.00 62.19 94 ASN A N 1
ATOM 751 C CA . ASN A 1 94 ? 8.843 -15.956 7.365 1.00 62.19 94 ASN A CA 1
ATOM 752 C C . ASN A 1 94 ? 7.916 -16.483 6.242 1.00 62.19 94 ASN A C 1
ATOM 754 O O . ASN A 1 94 ? 8.331 -16.574 5.090 1.00 62.19 94 ASN A O 1
ATOM 758 N N . ARG A 1 95 ? 6.640 -16.789 6.527 1.00 61.72 95 ARG A N 1
ATOM 759 C CA . ARG A 1 95 ? 5.693 -17.338 5.537 1.00 61.72 95 ARG A CA 1
ATOM 760 C C . ARG A 1 95 ? 5.345 -16.343 4.438 1.00 61.72 95 ARG A C 1
ATOM 762 O O . ARG A 1 95 ? 5.049 -16.748 3.320 1.00 61.72 95 ARG A O 1
ATOM 769 N N . ILE A 1 96 ? 5.387 -15.053 4.763 1.00 65.75 96 ILE A N 1
ATOM 770 C CA . ILE A 1 96 ? 5.092 -13.980 3.812 1.00 65.75 96 ILE A CA 1
ATOM 771 C C . ILE A 1 96 ? 6.173 -13.875 2.739 1.00 65.75 96 ILE A C 1
ATOM 773 O O . ILE A 1 96 ? 5.831 -13.592 1.600 1.00 65.75 96 ILE A O 1
ATOM 777 N N . GLN A 1 97 ? 7.441 -14.158 3.056 1.00 68.38 97 GLN A N 1
ATOM 778 C CA . GLN A 1 97 ? 8.503 -14.144 2.045 1.00 68.38 97 GLN A CA 1
ATOM 779 C C . GLN A 1 97 ? 8.261 -15.229 0.989 1.00 68.38 97 GLN A C 1
ATOM 781 O O . GLN A 1 97 ? 8.221 -14.925 -0.198 1.00 68.38 97 GLN A O 1
ATOM 786 N N . ASN A 1 98 ? 7.938 -16.451 1.420 1.00 71.25 98 ASN A N 1
ATOM 787 C CA . ASN A 1 98 ? 7.656 -17.562 0.505 1.00 71.25 98 ASN A CA 1
ATOM 788 C C . ASN A 1 98 ? 6.362 -17.341 -0.312 1.00 71.25 98 ASN A C 1
ATOM 790 O O . ASN A 1 98 ? 6.263 -17.740 -1.474 1.00 71.25 98 ASN A O 1
ATOM 794 N N . TRP A 1 99 ? 5.351 -16.695 0.279 1.00 73.31 99 TRP A N 1
ATOM 795 C CA . TRP A 1 99 ? 4.124 -16.328 -0.436 1.00 73.31 99 TRP A CA 1
ATOM 796 C C . TRP A 1 99 ? 4.351 -15.188 -1.444 1.00 73.31 99 TRP A C 1
ATOM 798 O O . TRP A 1 99 ? 3.832 -15.236 -2.552 1.00 73.31 99 TRP A O 1
ATOM 808 N N . LEU A 1 100 ? 5.174 -14.192 -1.108 1.00 73.69 100 LEU A N 1
ATOM 809 C CA . LEU A 1 100 ? 5.525 -13.104 -2.025 1.00 73.69 100 LEU A CA 1
ATOM 810 C C . LEU A 1 100 ? 6.362 -13.593 -3.209 1.00 73.69 100 LEU A C 1
ATOM 812 O O . LEU A 1 100 ? 6.100 -13.177 -4.332 1.00 73.69 100 LEU A O 1
ATOM 816 N N . GLU A 1 101 ? 7.321 -14.494 -2.985 1.00 75.00 101 GLU A N 1
ATOM 817 C CA . GLU A 1 101 ? 8.120 -15.081 -4.068 1.00 75.00 101 GLU A CA 1
ATOM 818 C C . GLU A 1 101 ? 7.245 -15.861 -5.056 1.00 75.00 101 GLU A C 1
ATOM 820 O O . GLU A 1 101 ? 7.366 -15.677 -6.265 1.00 75.00 101 GLU A O 1
ATOM 825 N N . SER A 1 102 ? 6.299 -16.662 -4.556 1.00 76.62 102 SER A N 1
ATOM 826 C CA . SER A 1 102 ? 5.362 -17.396 -5.420 1.00 76.62 102 SER A CA 1
ATOM 827 C C . SER A 1 102 ? 4.408 -16.480 -6.197 1.00 76.62 102 SER A C 1
ATOM 829 O O . SER A 1 102 ? 4.109 -16.759 -7.355 1.00 76.62 102 SER A O 1
ATOM 831 N N . VAL A 1 103 ? 3.975 -15.356 -5.618 1.00 80.06 103 VAL A N 1
ATOM 832 C CA . VAL A 1 103 ? 3.174 -14.345 -6.331 1.00 80.06 103 VAL A CA 1
ATOM 833 C C . VAL A 1 103 ? 4.006 -13.617 -7.392 1.00 80.06 103 VAL A C 1
ATOM 835 O O . VAL A 1 103 ? 3.517 -13.394 -8.497 1.00 80.06 103 VAL A O 1
ATOM 838 N N . PHE A 1 104 ? 5.262 -13.278 -7.095 1.00 78.62 104 PHE A N 1
ATOM 839 C CA . PHE A 1 104 ? 6.135 -12.554 -8.021 1.00 78.62 104 PHE A CA 1
ATOM 840 C C . PHE A 1 104 ? 6.495 -13.395 -9.254 1.00 78.62 104 PHE A C 1
ATOM 842 O O . PHE A 1 104 ? 6.446 -12.892 -10.375 1.00 78.62 104 PHE A O 1
ATOM 849 N N . ILE A 1 105 ? 6.784 -14.687 -9.061 1.00 82.56 105 ILE A N 1
ATOM 850 C CA . ILE A 1 105 ? 7.080 -15.627 -10.154 1.00 82.56 105 ILE A CA 1
ATOM 851 C C . ILE A 1 105 ? 5.865 -15.787 -11.076 1.00 82.56 105 ILE A C 1
ATOM 853 O O . ILE A 1 105 ? 6.003 -15.665 -12.288 1.00 82.56 105 ILE A O 1
ATOM 857 N N . ASN A 1 106 ? 4.668 -15.968 -10.510 1.00 83.25 106 ASN A N 1
ATOM 858 C CA . ASN A 1 106 ? 3.446 -16.189 -11.289 1.00 83.25 106 ASN A CA 1
ATOM 859 C C . ASN A 1 106 ? 3.019 -14.945 -12.097 1.00 83.25 106 ASN A C 1
ATOM 861 O O . ASN A 1 106 ? 2.415 -15.058 -13.158 1.00 83.25 106 ASN A O 1
ATOM 865 N N . ILE A 1 107 ? 3.340 -13.742 -11.608 1.00 79.19 107 ILE A N 1
ATOM 866 C CA . ILE A 1 107 ? 3.115 -12.494 -12.351 1.00 79.19 107 ILE A CA 1
ATOM 867 C C . ILE A 1 107 ? 4.144 -12.343 -13.476 1.00 79.19 107 ILE A C 1
ATOM 869 O O . ILE A 1 107 ? 3.767 -11.963 -14.578 1.00 79.19 107 ILE A O 1
ATOM 873 N N . SER A 1 108 ? 5.420 -12.654 -13.225 1.00 74.75 108 SER A N 1
ATOM 874 C CA . SER A 1 108 ? 6.463 -12.574 -14.256 1.00 74.75 108 SER A CA 1
ATOM 875 C C . SER A 1 108 ? 6.207 -13.552 -15.403 1.00 74.75 108 SER A C 1
ATOM 877 O O . SER A 1 108 ? 6.341 -13.176 -16.559 1.00 74.75 108 SER A O 1
ATOM 879 N N . GLU A 1 109 ? 5.794 -14.779 -15.084 1.00 75.06 109 GLU A N 1
ATOM 880 C CA . GLU A 1 109 ? 5.466 -15.803 -16.080 1.00 75.06 109 GLU A CA 1
ATOM 881 C C . GLU A 1 109 ? 4.263 -15.397 -16.943 1.00 75.06 109 GLU A C 1
ATOM 883 O O . GLU A 1 109 ? 4.298 -15.570 -18.156 1.00 75.06 109 GLU A O 1
ATOM 888 N N . ASN A 1 110 ? 3.237 -14.783 -16.341 1.00 70.56 110 ASN A N 1
ATOM 889 C CA . ASN A 1 110 ? 2.043 -14.342 -17.065 1.00 70.56 110 ASN A CA 1
ATOM 890 C C . ASN A 1 110 ? 2.303 -13.105 -17.956 1.00 70.56 110 ASN A C 1
ATOM 892 O O . ASN A 1 110 ? 1.682 -12.947 -19.002 1.00 70.56 110 ASN A O 1
ATOM 896 N N . ILE A 1 111 ? 3.249 -12.240 -17.572 1.00 62.28 111 ILE A N 1
ATOM 897 C CA . ILE A 1 111 ? 3.653 -11.077 -18.381 1.00 62.28 111 ILE A CA 1
ATOM 898 C C . ILE A 1 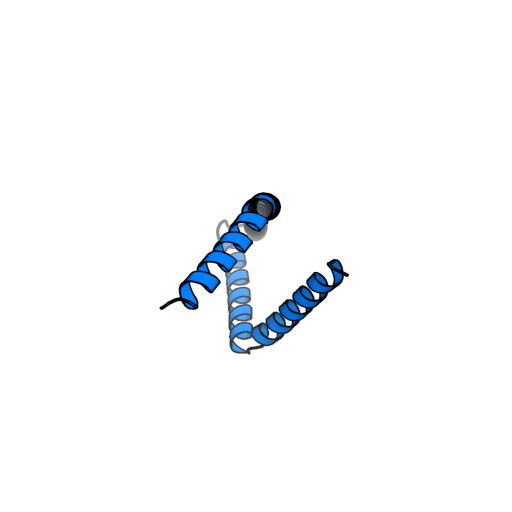111 ? 4.457 -11.503 -19.623 1.00 62.28 111 ILE A C 1
ATOM 900 O O . ILE A 1 111 ? 4.282 -10.903 -20.679 1.00 62.28 111 ILE A O 1
ATOM 904 N N . ASP A 1 112 ? 5.289 -12.546 -19.532 1.00 59.28 112 ASP A N 1
ATOM 905 C CA . ASP A 1 112 ? 6.062 -13.058 -20.678 1.00 59.28 112 ASP A CA 1
ATOM 906 C C . ASP A 1 112 ? 5.199 -13.862 -21.675 1.00 59.28 112 ASP A C 1
ATOM 908 O O . ASP A 1 112 ? 5.554 -13.986 -22.850 1.00 59.28 112 ASP A O 1
ATOM 912 N N . THR A 1 113 ? 4.054 -14.407 -21.244 1.00 57.56 113 THR A N 1
ATOM 913 C CA . THR A 1 113 ? 3.120 -15.132 -22.125 1.00 57.56 113 THR A CA 1
ATOM 914 C C . THR A 1 113 ? 2.223 -14.230 -22.967 1.00 57.56 113 THR A C 1
ATOM 916 O O . THR A 1 113 ? 1.754 -14.675 -24.010 1.00 57.56 113 THR A O 1
ATOM 919 N N . ASP A 1 114 ? 2.019 -12.973 -22.569 1.00 49.78 114 ASP A N 1
ATOM 920 C CA . ASP A 1 114 ? 1.237 -12.000 -23.347 1.00 49.78 114 ASP A CA 1
ATOM 921 C C . ASP A 1 114 ? 2.043 -11.378 -24.515 1.00 49.78 114 ASP A C 1
ATOM 923 O O . ASP A 1 114 ? 1.473 -10.677 -25.356 1.00 49.78 114 ASP A O 1
ATOM 927 N N . GLU A 1 115 ? 3.358 -11.644 -24.597 1.00 51.75 115 GLU A N 1
ATOM 928 C CA . GLU A 1 115 ? 4.241 -11.218 -25.699 1.00 51.75 115 GLU A CA 1
ATOM 929 C C . GLU A 1 115 ? 4.563 -12.323 -26.741 1.00 51.75 115 GLU A C 1
ATOM 931 O O . GLU A 1 115 ? 5.315 -12.046 -27.681 1.00 51.75 115 GLU A O 1
ATOM 936 N N . GLN A 1 116 ? 3.994 -13.540 -26.640 1.00 39.97 116 GLN A N 1
ATOM 937 C CA . GLN A 1 116 ? 4.165 -14.618 -27.644 1.00 39.97 116 GLN A CA 1
ATOM 938 C C . GLN A 1 116 ? 2.971 -14.808 -28.586 1.00 39.97 116 GLN A C 1
ATOM 940 O O . GLN A 1 116 ? 1.821 -14.906 -28.108 1.00 39.97 116 GLN A O 1
#

Radius of gyration: 26.62 Å; chains: 1; bounding box: 70×27×60 Å

pLDDT: mean 73.35, std 11.57, range [39.97, 94.75]